Protein AF-A0A5J5EUZ2-F1 (afdb_monomer_lite)

Foldseek 3Di:
DQCFLVPVVLVVCVVDVPAAEEAEEAPVRQVNSLVCCVVPPVVRSVRYHYDYDDLPDQDPDDDPDDDDDPNVVVDDPVSVVVSVVSVDPPDPDDPPPPPPPDDDDDDDDDDDDDD

Secondary structure (DSSP, 8-state):
---TTSHHHHHHHHH-TT--EEEEE-HHHHHHHHHHHHHH-TTTGGGEEEEE--TTS---S--S----SSSGGGS-HHHHHHHHGGGS---------TT----------------

Radius of gyration: 21.06 Å; chains: 1; bounding box: 31×67×45 Å

InterPro domains:
  IPR001077 O-methyltransferase, C-terminal domain [PF00891] (1-86)
  IPR016461 O-methyltransferase-like [PS51683] (1-115)
  IPR029063 S-adenosyl-L-methionine-dependent methyltransferase superfamily [G3DSA:3.40.50.150] (1-92)
  IPR029063 S-adenosyl-L-methionine-dependent methyltransferase superfamily [SSF53335] (2-88)

Organism: NCBI:txid1250544

Sequence (115 aa):
MGGGLGHVCTAIARKHKNFRFMGQDLNTVVERGRAVVAEQAPDVTERIQFMEHSFWDPQTIAADVYFMRIVLHDWADNACFKNLEEYHPRNETELEDPDIGRTTSGGKVGASCGG

pLDDT: mean 74.58, std 21.01, range [31.91, 96.0]

Structure (mmCIF, N/CA/C/O backbone):
data_AF-A0A5J5EUZ2-F1
#
_entry.id   AF-A0A5J5EUZ2-F1
#
loop_
_atom_site.group_PDB
_atom_site.id
_atom_site.type_symbol
_atom_site.label_atom_id
_atom_site.label_alt_id
_atom_site.label_comp_id
_atom_site.label_asym_id
_atom_site.label_entity_id
_atom_site.label_seq_id
_atom_site.pdbx_PDB_ins_code
_atom_site.Cartn_x
_atom_site.Cartn_y
_atom_site.Cartn_z
_atom_site.occupancy
_atom_site.B_iso_or_equiv
_atom_site.auth_seq_id
_atom_site.auth_comp_id
_atom_site.auth_asym_id
_atom_site.auth_atom_id
_atom_site.pdbx_PDB_model_num
ATOM 1 N N . MET A 1 1 ? 0.404 -5.775 -6.105 1.00 77.19 1 MET A N 1
ATOM 2 C CA . MET A 1 1 ? 1.367 -5.183 -7.054 1.00 77.19 1 MET A CA 1
ATOM 3 C C . MET A 1 1 ? 0.666 -4.134 -7.895 1.00 77.19 1 MET A C 1
ATOM 5 O O . MET A 1 1 ? -0.377 -4.447 -8.459 1.00 77.19 1 MET A O 1
ATOM 9 N N . GLY A 1 2 ? 1.175 -2.901 -7.932 1.00 69.56 2 GLY A N 1
ATOM 10 C CA . GLY A 1 2 ? 0.484 -1.789 -8.599 1.00 69.56 2 GLY A CA 1
ATOM 11 C C . GLY A 1 2 ? -0.828 -1.437 -7.900 1.00 69.56 2 GLY A C 1
ATOM 12 O O . GLY A 1 2 ? -1.894 -1.380 -8.510 1.00 69.56 2 GLY A O 1
ATOM 13 N N . GLY A 1 3 ? -0.776 -1.310 -6.571 1.00 67.12 3 GLY A N 1
ATOM 14 C CA . GLY A 1 3 ? -1.962 -1.044 -5.751 1.00 67.12 3 GLY A CA 1
ATOM 15 C C . GLY A 1 3 ? -2.533 0.365 -5.942 1.00 67.12 3 GLY A C 1
ATOM 16 O O . GLY A 1 3 ? -3.652 0.637 -5.487 1.00 67.12 3 GLY A O 1
ATOM 17 N N . GLY A 1 4 ? -1.779 1.260 -6.591 1.00 81.06 4 GLY A N 1
ATOM 18 C CA . GLY A 1 4 ? -2.115 2.673 -6.677 1.00 81.06 4 GLY A CA 1
ATOM 19 C C . GLY A 1 4 ? -2.320 3.265 -5.281 1.00 81.06 4 GLY A C 1
ATOM 20 O O . GLY A 1 4 ? -1.645 2.905 -4.321 1.00 81.06 4 GLY A O 1
ATOM 21 N N . LEU A 1 5 ? -3.329 4.124 -5.139 1.00 87.12 5 LEU A N 1
ATOM 22 C CA . LEU A 1 5 ? -3.654 4.782 -3.866 1.00 87.12 5 LEU A CA 1
ATOM 23 C C . LEU A 1 5 ? -4.451 3.897 -2.885 1.00 87.12 5 LEU A C 1
ATOM 25 O O . LEU A 1 5 ? -4.972 4.388 -1.891 1.00 87.12 5 LEU A O 1
ATOM 29 N N . GLY A 1 6 ? -4.592 2.595 -3.159 1.00 86.88 6 GLY A N 1
ATOM 30 C CA . GLY A 1 6 ? -5.250 1.651 -2.249 1.00 86.88 6 GLY A CA 1
ATOM 31 C C . GLY A 1 6 ? -6.779 1.595 -2.335 1.00 86.88 6 GLY A C 1
ATOM 32 O O . GLY A 1 6 ? -7.391 0.882 -1.547 1.00 86.88 6 GLY A O 1
ATOM 33 N N . HIS A 1 7 ? -7.425 2.260 -3.302 1.00 88.94 7 HIS A N 1
ATOM 34 C CA . HIS A 1 7 ? -8.896 2.293 -3.420 1.00 88.94 7 HIS A CA 1
ATOM 35 C C . HIS A 1 7 ? -9.546 0.900 -3.475 1.00 88.94 7 HIS A C 1
ATOM 37 O O . HIS A 1 7 ? -10.558 0.652 -2.817 1.00 88.94 7 HIS A O 1
ATOM 43 N N . VAL A 1 8 ? -8.959 -0.025 -4.244 1.00 89.56 8 VAL A N 1
ATOM 44 C CA . VAL A 1 8 ? -9.473 -1.399 -4.360 1.00 89.56 8 VAL A CA 1
ATOM 45 C C . VAL A 1 8 ? -9.294 -2.149 -3.039 1.00 89.56 8 VAL A C 1
ATOM 47 O O . VAL A 1 8 ? -10.244 -2.763 -2.556 1.00 89.56 8 VAL A O 1
ATOM 50 N N . CYS A 1 9 ? -8.118 -2.037 -2.415 1.00 90.62 9 CYS A N 1
ATOM 51 C CA . CYS A 1 9 ? -7.842 -2.629 -1.106 1.00 90.62 9 CYS A CA 1
ATOM 52 C C . CYS A 1 9 ? -8.835 -2.122 -0.053 1.00 90.62 9 CYS A C 1
ATOM 54 O O . CYS A 1 9 ? -9.413 -2.924 0.671 1.00 90.62 9 CYS A O 1
ATOM 56 N N . THR A 1 10 ? -9.114 -0.817 -0.024 1.00 92.44 10 THR A N 1
ATOM 57 C CA . THR A 1 10 ? -10.104 -0.203 0.872 1.00 92.44 10 THR A CA 1
ATOM 58 C C . THR A 1 10 ? -11.502 -0.777 0.663 1.00 92.44 10 THR A C 1
ATOM 60 O O . THR A 1 10 ? -12.168 -1.149 1.633 1.00 92.44 10 THR A O 1
ATOM 63 N N . ALA A 1 11 ? -11.953 -0.894 -0.588 1.00 93.12 11 ALA A N 1
ATOM 64 C CA . ALA A 1 11 ? -13.270 -1.445 -0.899 1.00 93.12 11 ALA A CA 1
ATOM 65 C C . ALA A 1 11 ? -13.409 -2.904 -0.427 1.00 93.12 11 ALA A C 1
ATOM 67 O O . ALA A 1 11 ? -14.398 -3.257 0.224 1.00 93.12 11 ALA A O 1
ATOM 68 N N . ILE A 1 12 ? -12.401 -3.741 -0.692 1.00 92.50 12 ILE A N 1
ATOM 69 C CA . ILE A 1 12 ? -12.410 -5.151 -0.280 1.00 92.50 12 ILE A CA 1
ATOM 70 C C . ILE A 1 12 ? -12.290 -5.261 1.244 1.00 92.50 12 ILE A C 1
ATOM 72 O O . ILE A 1 12 ? -13.059 -5.996 1.862 1.00 92.50 12 ILE A O 1
ATOM 76 N N . ALA A 1 13 ? -11.402 -4.487 1.875 1.00 93.50 13 ALA A N 1
ATOM 77 C CA . ALA A 1 13 ? -11.226 -4.467 3.323 1.00 93.50 13 ALA A CA 1
ATOM 78 C C . ALA A 1 13 ? -12.525 -4.102 4.051 1.00 93.50 13 ALA A C 1
ATOM 80 O O . ALA A 1 13 ? -12.845 -4.694 5.084 1.00 93.50 13 ALA A O 1
ATOM 81 N N . ARG A 1 14 ? -13.303 -3.146 3.533 1.00 94.31 14 ARG A N 1
ATOM 82 C CA . ARG A 1 14 ? -14.587 -2.761 4.136 1.00 94.31 14 ARG A CA 1
ATOM 83 C C . ARG A 1 14 ? -15.615 -3.886 4.080 1.00 94.31 14 ARG A C 1
ATOM 85 O O . ARG A 1 14 ? -16.298 -4.107 5.082 1.00 94.31 14 ARG A O 1
ATOM 92 N N . LYS A 1 15 ? -15.673 -4.609 2.958 1.00 96.00 15 LYS A N 1
ATOM 93 C CA . LYS A 1 15 ? -16.592 -5.735 2.740 1.00 96.00 15 LYS A CA 1
ATOM 94 C C . LYS A 1 15 ? -16.172 -7.003 3.490 1.00 96.00 15 LYS A C 1
ATOM 96 O O . LYS A 1 15 ? -17.031 -7.738 3.965 1.00 96.00 15 LYS A O 1
ATOM 101 N N . HIS A 1 16 ? -14.869 -7.236 3.640 1.00 94.62 16 HIS A N 1
ATOM 102 C CA . HIS A 1 16 ? -14.321 -8.431 4.273 1.00 94.62 16 HIS A CA 1
ATOM 103 C C . HIS A 1 16 ? -13.338 -8.066 5.395 1.00 94.62 16 HIS A C 1
ATOM 105 O O . HIS A 1 16 ? -12.210 -7.624 5.164 1.00 94.62 16 HIS A O 1
ATOM 111 N N . LYS A 1 17 ? -13.765 -8.272 6.646 1.00 91.94 17 LYS A N 1
ATOM 112 C CA . LYS A 1 17 ? -13.021 -7.844 7.844 1.00 91.94 17 LYS A CA 1
ATOM 113 C C . LYS A 1 17 ? -11.749 -8.656 8.122 1.00 91.94 17 LYS A C 1
ATOM 115 O O . LYS A 1 17 ? -10.851 -8.146 8.782 1.00 91.94 17 LYS A O 1
ATOM 120 N N . ASN A 1 18 ? -11.645 -9.862 7.565 1.00 93.75 18 ASN A N 1
ATOM 121 C CA . ASN A 1 18 ? -10.537 -10.786 7.833 1.00 93.75 18 ASN A CA 1
ATOM 122 C C . ASN A 1 18 ? -9.344 -10.609 6.880 1.00 93.75 18 ASN A C 1
ATOM 124 O O . ASN A 1 18 ? -8.292 -11.193 7.112 1.00 93.75 18 ASN A O 1
ATOM 128 N N . PHE A 1 19 ? -9.488 -9.807 5.822 1.00 93.38 19 PHE A N 1
ATOM 129 C CA . PHE A 1 19 ? -8.420 -9.601 4.845 1.00 93.38 19 PHE A CA 1
ATOM 130 C C . PHE A 1 19 ? -7.481 -8.478 5.280 1.00 93.38 19 PHE A C 1
ATOM 132 O O . PHE A 1 19 ? -7.917 -7.453 5.824 1.00 93.38 19 PHE A O 1
ATOM 139 N N . ARG A 1 20 ? -6.196 -8.684 4.990 1.00 94.06 20 ARG A N 1
ATOM 140 C CA . ARG A 1 20 ? -5.108 -7.715 5.124 1.00 94.06 20 ARG A CA 1
ATOM 141 C C . ARG A 1 20 ? -4.479 -7.499 3.755 1.00 94.06 20 ARG A C 1
ATOM 143 O O . ARG A 1 20 ? -4.442 -8.417 2.942 1.00 94.06 20 ARG A O 1
ATOM 150 N N . PHE A 1 21 ? -4.005 -6.289 3.508 1.00 94.25 21 PHE A N 1
ATOM 151 C CA . PHE A 1 21 ? -3.513 -5.873 2.204 1.00 94.25 21 PHE A CA 1
ATOM 152 C C . PHE A 1 21 ? -2.121 -5.272 2.326 1.00 94.25 21 PHE A C 1
ATOM 154 O O . PHE A 1 21 ? -1.857 -4.479 3.232 1.00 94.25 21 PHE A O 1
ATOM 161 N N . MET A 1 22 ? -1.268 -5.608 1.362 1.00 93.50 22 MET A N 1
ATOM 162 C CA . MET A 1 22 ? 0.022 -4.968 1.154 1.00 93.50 22 MET A CA 1
ATOM 163 C C . MET A 1 22 ? 0.068 -4.359 -0.250 1.00 93.50 22 MET A C 1
ATOM 165 O O . MET A 1 22 ? 0.142 -5.060 -1.259 1.00 93.50 22 MET A O 1
ATOM 169 N N . GLY A 1 23 ? -0.024 -3.033 -0.314 1.00 92.06 23 GLY A N 1
ATOM 170 C CA . GLY A 1 23 ? 0.165 -2.261 -1.534 1.00 92.06 23 GLY A CA 1
ATOM 171 C C . GLY A 1 23 ? 1.651 -2.110 -1.841 1.00 92.06 23 GLY A C 1
ATOM 172 O O . GLY A 1 23 ? 2.351 -1.385 -1.143 1.00 92.06 23 GLY A O 1
ATOM 173 N N . GLN A 1 24 ? 2.119 -2.787 -2.882 1.00 90.94 24 GLN A N 1
ATOM 174 C CA . GLN A 1 24 ? 3.482 -2.663 -3.400 1.00 90.94 24 GLN A CA 1
ATOM 175 C C . GLN A 1 24 ? 3.491 -1.818 -4.672 1.00 90.94 24 GLN A C 1
ATOM 177 O O . GLN A 1 24 ? 2.757 -2.138 -5.617 1.00 90.94 24 GLN A O 1
ATOM 182 N N . ASP A 1 25 ? 4.268 -0.736 -4.654 1.00 89.44 25 ASP A N 1
ATOM 183 C CA . ASP A 1 25 ? 4.357 0.254 -5.731 1.00 89.44 25 ASP A CA 1
ATOM 184 C C . ASP A 1 25 ? 5.655 1.081 -5.623 1.00 89.44 25 ASP A C 1
ATOM 186 O O . ASP A 1 25 ? 6.430 0.915 -4.677 1.00 89.44 25 ASP A O 1
ATOM 190 N N . LEU A 1 26 ? 5.884 2.001 -6.562 1.00 88.62 26 LEU A N 1
ATOM 191 C CA . LEU A 1 26 ? 6.991 2.958 -6.489 1.00 88.62 26 LEU A CA 1
ATOM 192 C C . LEU A 1 26 ? 6.825 3.901 -5.287 1.00 88.62 26 LEU A C 1
ATOM 194 O O . LEU A 1 26 ? 5.704 4.224 -4.885 1.00 88.62 26 LEU A O 1
ATOM 198 N N . ASN A 1 27 ? 7.942 4.393 -4.742 1.00 88.88 27 ASN A N 1
ATOM 199 C CA . ASN A 1 27 ? 7.976 5.214 -3.524 1.00 88.88 27 ASN A CA 1
ATOM 200 C C . ASN A 1 27 ? 6.942 6.359 -3.529 1.00 88.88 27 ASN A C 1
ATOM 202 O O . ASN A 1 27 ? 6.124 6.485 -2.617 1.00 88.88 27 ASN A O 1
ATOM 206 N N . THR A 1 28 ? 6.897 7.125 -4.623 1.00 87.44 28 THR A N 1
ATOM 207 C CA . THR A 1 28 ? 5.993 8.277 -4.778 1.00 87.44 28 THR A CA 1
ATOM 208 C C . THR A 1 28 ? 4.510 7.902 -4.692 1.00 87.44 28 THR A C 1
ATOM 210 O O . THR A 1 28 ? 3.690 8.703 -4.239 1.00 87.44 28 THR A O 1
ATOM 213 N N . VAL A 1 29 ? 4.148 6.688 -5.114 1.00 88.75 29 VAL A N 1
ATOM 214 C CA . VAL A 1 29 ? 2.782 6.158 -5.032 1.00 88.75 29 VAL A CA 1
ATOM 215 C C . VAL A 1 29 ? 2.503 5.628 -3.632 1.00 88.75 29 VAL A C 1
ATOM 217 O O . VAL A 1 29 ? 1.428 5.877 -3.091 1.00 88.75 29 VAL A O 1
ATOM 220 N N . VAL A 1 30 ? 3.477 4.958 -3.019 1.00 91.31 30 VAL A N 1
ATOM 221 C CA . VAL A 1 30 ? 3.390 4.416 -1.659 1.00 91.31 30 VAL A CA 1
ATOM 222 C C . VAL A 1 30 ? 3.132 5.510 -0.624 1.00 91.31 30 VAL A C 1
ATOM 224 O O . VAL A 1 30 ? 2.229 5.363 0.201 1.00 91.31 30 VAL A O 1
ATOM 227 N N . GLU A 1 31 ? 3.872 6.617 -0.669 1.00 91.75 31 GLU A N 1
ATOM 228 C CA . GLU A 1 31 ? 3.673 7.738 0.260 1.00 91.75 31 GLU A CA 1
ATOM 229 C C . GLU A 1 31 ? 2.275 8.349 0.118 1.00 91.75 31 GLU A C 1
ATOM 231 O O . GLU A 1 31 ? 1.554 8.516 1.107 1.00 91.75 31 GLU A O 1
ATOM 236 N N . ARG A 1 32 ? 1.848 8.608 -1.125 1.00 92.69 32 ARG A N 1
ATOM 237 C CA . ARG A 1 32 ? 0.505 9.133 -1.410 1.00 92.69 32 ARG A CA 1
ATOM 238 C C . ARG A 1 32 ? -0.590 8.157 -0.993 1.00 92.69 32 ARG A C 1
ATOM 240 O O . ARG A 1 32 ? -1.585 8.579 -0.414 1.00 92.69 32 ARG A O 1
ATOM 247 N N . GLY A 1 33 ? -0.412 6.865 -1.255 1.00 91.31 33 GLY A N 1
ATOM 248 C CA . GLY A 1 33 ? -1.360 5.817 -0.890 1.00 91.31 33 GLY A CA 1
ATOM 249 C C . GLY A 1 33 ? -1.568 5.727 0.619 1.00 91.31 33 GLY A C 1
ATOM 250 O O . GLY A 1 33 ? -2.713 5.689 1.069 1.00 91.31 33 GLY A O 1
ATOM 251 N N . ARG A 1 34 ? -0.487 5.791 1.413 1.00 92.94 34 ARG A N 1
ATOM 252 C CA . ARG A 1 34 ? -0.587 5.846 2.883 1.00 92.94 34 ARG A CA 1
ATOM 253 C C . ARG A 1 34 ? -1.413 7.040 3.350 1.00 92.94 34 ARG A C 1
ATOM 255 O O . ARG A 1 34 ? -2.306 6.860 4.173 1.00 92.94 34 ARG A O 1
ATOM 262 N N . ALA A 1 35 ? -1.126 8.233 2.828 1.00 93.38 35 ALA A N 1
ATOM 263 C CA . ALA A 1 35 ? -1.835 9.452 3.211 1.00 93.38 35 ALA A CA 1
ATOM 264 C C . ALA A 1 35 ? -3.330 9.374 2.862 1.00 93.38 35 ALA A C 1
ATOM 266 O O . ALA A 1 35 ? -4.177 9.613 3.720 1.00 93.38 35 ALA A O 1
ATOM 267 N N . VAL A 1 36 ? -3.653 8.950 1.636 1.00 93.62 36 VAL A N 1
ATOM 268 C CA . VAL A 1 36 ? -5.037 8.811 1.158 1.00 93.62 36 VAL A CA 1
ATOM 269 C C . VAL A 1 36 ? -5.822 7.803 1.994 1.00 93.62 36 VAL A C 1
ATOM 271 O O . VAL A 1 36 ? -6.951 8.087 2.388 1.00 93.62 36 VAL A O 1
ATOM 274 N N . VAL A 1 37 ? -5.243 6.639 2.300 1.00 94.06 37 VAL A N 1
ATOM 275 C CA . VAL A 1 37 ? -5.917 5.629 3.131 1.00 94.06 37 VAL A CA 1
ATOM 276 C C . VAL A 1 37 ? -6.114 6.133 4.560 1.00 94.06 37 VAL A C 1
ATOM 278 O O . VAL A 1 37 ? -7.206 5.976 5.101 1.00 94.06 37 VAL A O 1
ATOM 281 N N . ALA A 1 38 ? -5.106 6.778 5.153 1.00 93.75 38 ALA A N 1
ATOM 282 C CA . ALA A 1 38 ? -5.213 7.326 6.501 1.00 93.75 38 ALA A CA 1
ATOM 283 C C . ALA A 1 38 ? -6.315 8.394 6.617 1.00 93.75 38 ALA A C 1
ATOM 285 O O . ALA A 1 38 ? -7.048 8.407 7.602 1.00 93.75 38 ALA A O 1
ATOM 286 N N . GLU A 1 39 ? -6.453 9.253 5.605 1.00 94.88 39 GLU A N 1
ATOM 287 C CA . GLU A 1 39 ? -7.453 10.323 5.573 1.00 94.88 39 GLU A CA 1
ATOM 288 C C . GLU A 1 39 ? -8.864 9.803 5.251 1.00 94.88 39 GLU A C 1
ATOM 290 O O . GLU A 1 39 ? -9.831 10.138 5.933 1.00 94.88 39 GLU A O 1
ATOM 295 N N . GLN A 1 40 ? -9.002 8.974 4.214 1.00 93.62 40 GLN A N 1
ATOM 296 C CA . GLN A 1 40 ? -10.307 8.622 3.636 1.00 93.62 40 GLN A CA 1
ATOM 297 C C . GLN A 1 40 ? -10.871 7.289 4.143 1.00 93.62 40 GLN A C 1
ATOM 299 O O . GLN A 1 40 ? -12.052 6.972 3.936 1.00 93.62 40 GLN A O 1
ATOM 304 N N . ALA A 1 41 ? -10.031 6.466 4.769 1.00 93.06 41 ALA A N 1
ATOM 305 C CA . ALA A 1 41 ? -10.395 5.129 5.213 1.00 93.06 41 ALA A CA 1
ATOM 306 C C . ALA A 1 41 ? -9.819 4.743 6.590 1.00 93.06 41 ALA A C 1
ATOM 308 O O . ALA A 1 41 ? -9.332 3.617 6.745 1.00 93.06 41 ALA A O 1
ATOM 309 N N . PRO A 1 42 ? -9.941 5.615 7.615 1.00 93.69 42 PRO A N 1
ATOM 310 C CA . PRO A 1 42 ? -9.405 5.357 8.954 1.00 93.69 42 PRO A CA 1
ATOM 311 C C . PRO A 1 42 ? -9.947 4.063 9.582 1.00 93.69 42 PRO A C 1
ATOM 313 O O . PRO A 1 42 ? -9.268 3.437 10.389 1.00 93.69 42 PRO A O 1
ATOM 316 N N . ASP A 1 43 ? -11.138 3.618 9.171 1.00 94.81 43 ASP A N 1
ATOM 317 C CA . ASP A 1 43 ? -11.787 2.385 9.625 1.00 94.81 43 ASP A CA 1
ATOM 318 C C . ASP A 1 43 ? -11.068 1.093 9.197 1.00 94.81 43 ASP A C 1
ATOM 320 O O . ASP A 1 43 ? -11.338 0.018 9.741 1.00 94.81 43 ASP A O 1
ATOM 324 N N . VAL A 1 44 ? -10.176 1.165 8.205 1.00 94.75 44 VAL A N 1
ATOM 325 C CA . VAL A 1 44 ? -9.448 0.001 7.675 1.00 94.75 44 VAL A CA 1
ATOM 326 C C . VAL A 1 44 ? -7.941 0.212 7.548 1.00 94.75 44 VAL A C 1
ATOM 328 O O . VAL A 1 44 ? -7.251 -0.727 7.151 1.00 94.75 44 VAL A O 1
ATOM 331 N N . THR A 1 45 ? -7.421 1.385 7.918 1.00 93.62 45 THR A N 1
ATOM 332 C CA . THR A 1 45 ? -6.000 1.749 7.791 1.00 93.62 45 THR A CA 1
ATOM 333 C C . THR A 1 45 ? -5.058 0.712 8.402 1.00 93.62 45 THR A C 1
ATOM 335 O O . THR A 1 45 ? -4.073 0.343 7.775 1.00 93.62 45 THR A O 1
ATOM 338 N N . GLU A 1 46 ? -5.380 0.147 9.569 1.00 95.12 46 GLU A N 1
ATOM 339 C CA . GLU A 1 46 ? -4.531 -0.865 10.226 1.00 95.12 46 GLU A CA 1
ATOM 340 C C . GLU A 1 46 ? -4.361 -2.161 9.412 1.00 95.12 46 GLU A C 1
ATOM 342 O O . GLU A 1 46 ? -3.413 -2.920 9.619 1.00 95.12 46 GLU A O 1
ATOM 347 N N . ARG A 1 47 ? -5.271 -2.429 8.469 1.00 95.19 47 ARG A N 1
ATOM 348 C CA . ARG A 1 47 ? -5.256 -3.627 7.618 1.00 95.19 47 ARG A CA 1
ATOM 349 C C . ARG A 1 47 ? -4.697 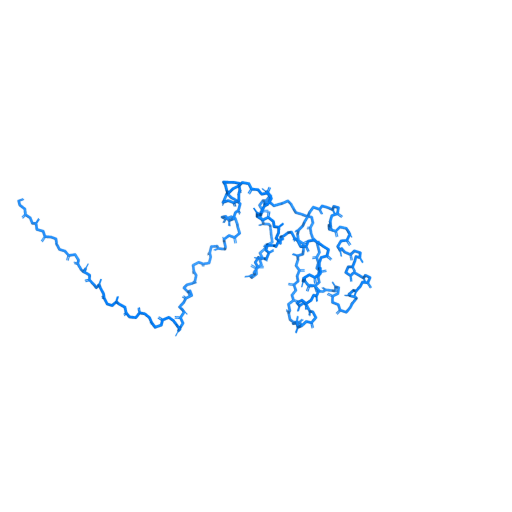-3.369 6.224 1.00 95.19 47 ARG A C 1
ATOM 351 O O . ARG A 1 47 ? -4.616 -4.317 5.444 1.00 95.19 47 ARG A O 1
ATOM 358 N N . ILE A 1 48 ? -4.336 -2.130 5.899 1.00 94.38 48 ILE A N 1
ATOM 359 C CA . ILE A 1 48 ? -3.796 -1.753 4.592 1.00 94.38 48 ILE A CA 1
ATOM 360 C C . ILE A 1 48 ? -2.425 -1.129 4.805 1.00 94.38 48 ILE A C 1
ATOM 362 O O . ILE A 1 48 ? -2.293 0.004 5.256 1.00 94.38 48 ILE A O 1
ATOM 366 N N . GLN A 1 49 ? -1.392 -1.884 4.457 1.00 93.62 49 GLN A N 1
ATOM 367 C CA . GLN A 1 49 ? -0.011 -1.430 4.526 1.00 93.62 49 GLN A CA 1
ATOM 368 C C . GLN A 1 49 ? 0.530 -1.174 3.126 1.00 93.62 49 GLN A C 1
ATOM 370 O O . GLN A 1 49 ? 0.018 -1.705 2.142 1.00 93.62 49 GLN A O 1
ATOM 375 N N . PHE A 1 50 ? 1.588 -0.373 3.048 1.00 93.19 50 PHE A N 1
ATOM 376 C CA . PHE A 1 50 ? 2.272 -0.081 1.796 1.00 93.19 50 PHE A CA 1
ATOM 377 C C . PHE A 1 50 ? 3.768 -0.358 1.917 1.00 93.19 50 PHE A C 1
ATOM 379 O O . PHE A 1 50 ? 4.3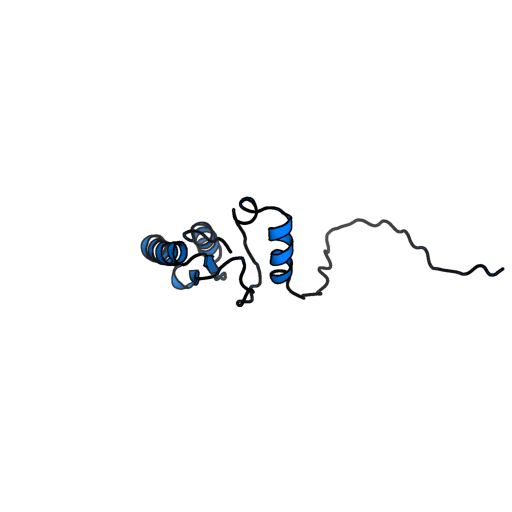71 -0.128 2.971 1.00 93.19 50 PHE A O 1
ATOM 386 N N . MET A 1 51 ? 4.367 -0.815 0.827 1.00 92.50 51 MET A N 1
ATOM 387 C CA . MET A 1 51 ? 5.784 -1.133 0.728 1.00 92.50 51 MET A CA 1
ATOM 388 C C . MET A 1 51 ? 6.306 -0.638 -0.616 1.00 92.50 51 MET A C 1
ATOM 390 O O . MET A 1 51 ? 5.686 -0.886 -1.647 1.00 92.50 51 MET A O 1
ATOM 394 N N . GLU A 1 52 ? 7.429 0.075 -0.601 1.00 92.19 52 GLU A N 1
ATOM 395 C CA . GLU A 1 52 ? 8.127 0.392 -1.842 1.00 92.19 52 GLU A CA 1
ATOM 396 C C . GLU A 1 52 ? 8.642 -0.904 -2.459 1.00 92.19 52 GLU A C 1
ATOM 398 O O . GLU A 1 52 ? 9.312 -1.690 -1.788 1.00 92.19 52 GLU A O 1
ATOM 403 N N . HIS A 1 53 ? 8.293 -1.142 -3.717 1.00 89.00 53 HIS A N 1
ATOM 404 C CA . HIS A 1 53 ? 8.760 -2.310 -4.438 1.00 89.00 53 HIS A CA 1
ATOM 405 C C . HIS A 1 53 ? 8.641 -2.094 -5.942 1.00 89.00 53 HIS A C 1
ATOM 407 O O . HIS A 1 53 ? 7.589 -1.691 -6.449 1.00 89.00 53 HIS A O 1
ATOM 413 N N . SER A 1 54 ? 9.724 -2.391 -6.653 1.00 85.00 54 SER A N 1
ATOM 414 C CA . SER A 1 54 ? 9.717 -2.443 -8.105 1.00 85.00 54 SER A CA 1
ATOM 415 C C . SER A 1 54 ? 9.169 -3.784 -8.568 1.00 85.00 54 SER A C 1
ATOM 417 O O . SER A 1 54 ? 9.540 -4.828 -8.047 1.00 85.00 54 SER A O 1
ATOM 419 N N . PHE A 1 55 ? 8.350 -3.769 -9.618 1.00 77.56 55 PHE A N 1
ATOM 420 C CA . PHE A 1 55 ? 7.882 -4.993 -10.276 1.00 77.56 55 PHE A CA 1
ATOM 421 C C . PHE A 1 55 ? 9.028 -5.867 -10.822 1.00 77.56 55 PHE A C 1
ATOM 423 O O . PHE A 1 55 ? 8.826 -7.051 -11.074 1.00 77.56 55 PHE A O 1
ATOM 430 N N . TRP A 1 56 ? 10.209 -5.278 -11.026 1.00 79.19 56 TRP A N 1
ATOM 431 C CA . TRP A 1 56 ? 11.399 -5.945 -11.559 1.00 79.19 56 TRP A CA 1
ATOM 432 C C . TRP A 1 56 ? 12.272 -6.601 -10.492 1.00 79.19 56 TRP A C 1
ATOM 434 O O . TRP A 1 56 ? 13.168 -7.368 -10.841 1.00 79.19 56 TRP A O 1
ATOM 444 N N . ASP A 1 57 ? 12.037 -6.283 -9.220 1.00 83.25 57 ASP A N 1
ATOM 445 C CA . ASP A 1 57 ? 12.809 -6.848 -8.123 1.00 83.25 57 ASP A CA 1
ATOM 446 C C . ASP A 1 57 ? 12.166 -8.164 -7.655 1.00 83.25 57 ASP A C 1
ATOM 448 O O . ASP A 1 57 ? 10.940 -8.304 -7.725 1.00 83.25 57 ASP A O 1
ATOM 452 N N . PRO A 1 58 ? 12.959 -9.127 -7.148 1.00 83.00 58 PRO A N 1
ATOM 453 C CA . PRO A 1 58 ? 12.432 -10.359 -6.567 1.00 83.00 58 PRO A CA 1
ATOM 454 C C . PRO A 1 58 ? 11.385 -10.082 -5.486 1.00 83.00 58 PRO A C 1
ATOM 456 O O . PRO A 1 58 ? 11.568 -9.195 -4.643 1.00 83.00 58 PRO A O 1
ATOM 459 N N . GLN A 1 59 ? 10.300 -10.856 -5.484 1.00 83.56 59 GLN A N 1
ATOM 460 C CA . GLN A 1 59 ? 9.217 -10.661 -4.528 1.00 83.56 59 GLN A CA 1
ATOM 461 C C . GLN A 1 59 ? 9.633 -11.171 -3.142 1.00 83.56 59 GLN A C 1
ATOM 463 O O . GLN A 1 59 ? 9.785 -12.368 -2.914 1.00 83.56 59 GLN A O 1
ATOM 468 N N . THR A 1 60 ? 9.797 -10.257 -2.186 1.00 83.38 60 THR A N 1
ATOM 469 C CA . THR A 1 60 ? 10.282 -10.580 -0.833 1.00 83.38 60 THR A CA 1
ATOM 470 C C . THR A 1 60 ? 9.172 -10.948 0.151 1.00 83.38 60 THR A C 1
ATOM 472 O O . THR A 1 60 ? 9.460 -11.435 1.245 1.00 83.38 60 THR A O 1
ATOM 475 N N . ILE A 1 61 ? 7.905 -10.723 -0.213 1.00 84.62 61 ILE A N 1
ATOM 476 C CA . ILE A 1 61 ? 6.743 -10.959 0.647 1.00 84.62 61 ILE A CA 1
ATOM 477 C C . ILE A 1 61 ? 5.891 -12.084 0.056 1.00 84.62 61 ILE A C 1
ATOM 479 O O . ILE A 1 61 ? 5.386 -11.980 -1.064 1.00 84.62 61 ILE A O 1
ATOM 483 N N . ALA A 1 62 ? 5.673 -13.136 0.847 1.00 85.69 62 ALA A N 1
ATOM 484 C CA . ALA A 1 62 ? 4.699 -14.177 0.539 1.00 85.69 62 ALA A CA 1
ATOM 485 C C . ALA A 1 62 ? 3.267 -13.672 0.789 1.00 85.69 62 ALA A C 1
ATOM 487 O O . ALA A 1 62 ? 2.992 -13.055 1.822 1.00 85.69 62 ALA A O 1
ATOM 488 N N . ALA A 1 63 ? 2.354 -13.954 -0.138 1.00 86.69 63 ALA A N 1
ATOM 489 C CA . ALA A 1 63 ? 0.932 -13.658 -0.004 1.00 86.69 63 ALA A CA 1
ATOM 490 C C . ALA A 1 63 ? 0.088 -14.831 -0.512 1.00 86.69 63 ALA A C 1
ATOM 492 O O . ALA A 1 63 ? 0.486 -15.523 -1.446 1.00 86.69 63 ALA A O 1
ATOM 493 N N . ASP A 1 64 ? -1.106 -15.009 0.059 1.00 87.56 64 ASP A N 1
ATOM 494 C CA . ASP A 1 64 ? -2.061 -16.020 -0.415 1.00 87.56 64 ASP A CA 1
ATOM 495 C C . ASP A 1 64 ? -2.574 -15.697 -1.827 1.00 87.56 64 ASP A C 1
ATOM 497 O O . ASP A 1 64 ? -2.899 -16.587 -2.609 1.00 87.56 64 ASP A O 1
ATOM 501 N N . VAL A 1 65 ? -2.664 -14.402 -2.155 1.00 87.19 65 VAL A N 1
ATOM 502 C CA . VAL A 1 65 ? -3.142 -13.903 -3.447 1.00 87.19 65 VAL A CA 1
ATOM 503 C C . VAL A 1 65 ? -2.332 -12.682 -3.868 1.00 87.19 65 VAL A C 1
ATOM 505 O O . VAL A 1 65 ? -2.262 -11.685 -3.145 1.00 87.19 65 VAL A O 1
ATOM 508 N N . TYR A 1 66 ? -1.807 -12.715 -5.091 1.00 85.75 66 TYR A N 1
ATOM 509 C CA . TYR A 1 66 ? -1.185 -11.561 -5.733 1.00 85.75 66 TYR A CA 1
ATOM 510 C C . TYR A 1 66 ? -2.168 -10.894 -6.692 1.00 85.75 66 TYR A C 1
ATOM 512 O O . TYR A 1 66 ? -2.556 -11.453 -7.715 1.00 85.75 66 TYR A O 1
ATOM 520 N N . PHE A 1 67 ? -2.568 -9.665 -6.368 1.00 84.12 67 PHE A N 1
ATOM 521 C CA . PHE A 1 67 ? -3.436 -8.859 -7.222 1.00 84.12 67 PHE A CA 1
ATOM 522 C C . PHE A 1 67 ? -2.613 -7.825 -8.004 1.00 84.12 67 PHE A C 1
ATOM 524 O O . PHE A 1 67 ? -1.915 -6.997 -7.405 1.00 84.12 67 PHE A O 1
ATOM 531 N N . MET A 1 68 ? -2.701 -7.884 -9.335 1.00 83.19 68 MET A N 1
ATOM 532 C CA . MET A 1 68 ? -2.051 -6.983 -10.294 1.00 83.19 68 MET A CA 1
ATOM 533 C C . MET A 1 68 ? -3.120 -6.319 -11.156 1.00 83.19 68 MET A C 1
ATOM 535 O O . MET A 1 68 ? -3.679 -6.945 -12.054 1.00 83.19 68 MET A O 1
ATOM 539 N N . ARG A 1 69 ? -3.427 -5.049 -10.893 1.00 76.88 69 ARG A N 1
ATOM 540 C CA . ARG A 1 69 ? -4.430 -4.300 -11.658 1.00 76.88 69 ARG A CA 1
ATOM 541 C C . ARG A 1 69 ? -3.746 -3.193 -12.439 1.00 76.88 69 ARG A C 1
ATOM 543 O O . ARG A 1 69 ? -3.164 -2.318 -11.819 1.00 76.88 69 ARG A O 1
ATOM 550 N N . ILE A 1 70 ? -3.899 -3.194 -13.769 1.00 73.19 70 ILE A N 1
ATOM 551 C CA . ILE A 1 70 ? -3.360 -2.131 -14.645 1.00 73.19 70 ILE A CA 1
ATOM 552 C C . ILE A 1 70 ? -1.818 -2.074 -14.524 1.00 73.19 70 ILE A C 1
ATOM 554 O O . ILE A 1 70 ? -1.218 -1.018 -14.483 1.00 73.19 70 ILE A O 1
ATOM 558 N N . VAL A 1 71 ? -1.169 -3.242 -14.420 1.00 74.25 71 VAL A N 1
ATOM 559 C CA . VAL A 1 71 ? 0.305 -3.358 -14.365 1.00 74.25 71 VAL A CA 1
ATOM 560 C C . VAL A 1 71 ? 0.833 -3.978 -15.651 1.00 74.25 71 VAL A C 1
ATOM 562 O O . VAL A 1 71 ? 1.699 -3.417 -16.305 1.00 74.25 71 VAL A O 1
ATOM 565 N N . LEU A 1 72 ? 0.266 -5.114 -16.062 1.00 71.50 72 LEU A N 1
ATOM 566 C CA . LEU A 1 72 ? 0.781 -5.890 -17.196 1.00 71.50 72 LEU A CA 1
ATOM 567 C C . LEU A 1 72 ? 0.579 -5.205 -18.556 1.00 71.50 72 LEU A C 1
ATOM 569 O O . LEU A 1 72 ? 1.322 -5.476 -19.484 1.00 71.50 72 LEU A O 1
ATOM 573 N N . HIS A 1 73 ? -0.391 -4.296 -18.673 1.00 72.00 73 HIS A N 1
ATOM 574 C CA . HIS A 1 73 ? -0.679 -3.598 -19.931 1.00 72.00 73 HIS A CA 1
ATOM 575 C C . HIS A 1 73 ? 0.353 -2.522 -20.322 1.00 72.00 73 HIS A C 1
ATOM 577 O O . HIS A 1 73 ? 0.308 -2.040 -21.450 1.00 72.00 73 HIS A O 1
ATOM 583 N N . ASP A 1 74 ? 1.262 -2.150 -19.413 1.00 66.56 74 ASP A N 1
ATOM 584 C CA . ASP A 1 74 ? 2.276 -1.113 -19.660 1.00 66.56 74 ASP A CA 1
ATOM 585 C C . ASP A 1 74 ? 3.551 -1.680 -20.305 1.00 66.56 74 ASP A C 1
ATOM 587 O O . ASP A 1 74 ? 4.447 -0.925 -20.688 1.00 66.56 74 ASP A O 1
ATOM 591 N N . TRP A 1 75 ? 3.655 -3.008 -20.430 1.00 71.25 75 TRP A N 1
ATOM 592 C CA . TRP A 1 75 ? 4.899 -3.688 -20.777 1.00 71.25 75 TRP A CA 1
ATOM 593 C C . TRP A 1 75 ? 4.702 -4.703 -21.898 1.00 71.25 75 TRP A C 1
ATOM 595 O O . TRP A 1 75 ? 3.630 -5.274 -22.071 1.00 71.25 75 TRP A O 1
ATOM 605 N N . ALA A 1 76 ? 5.770 -4.939 -22.660 1.00 72.38 76 ALA A N 1
ATOM 606 C CA . ALA A 1 76 ? 5.784 -5.975 -23.683 1.00 72.38 76 ALA A CA 1
ATOM 607 C C . ALA A 1 76 ? 5.740 -7.376 -23.043 1.00 72.38 76 ALA A C 1
ATOM 609 O O . ALA A 1 76 ? 6.396 -7.619 -22.026 1.00 72.38 76 ALA A O 1
ATOM 610 N N . ASP A 1 77 ? 5.011 -8.301 -23.671 1.00 68.81 77 ASP A N 1
ATOM 611 C CA . ASP A 1 77 ? 4.709 -9.645 -23.156 1.00 68.81 77 ASP A CA 1
ATOM 612 C C . ASP A 1 77 ? 5.937 -10.387 -22.604 1.00 68.81 77 ASP A C 1
ATOM 614 O O . ASP A 1 77 ? 5.912 -10.964 -21.517 1.00 68.81 77 ASP A O 1
ATOM 618 N N . ASN A 1 78 ? 7.053 -10.326 -23.329 1.00 68.25 78 ASN A N 1
ATOM 619 C CA . ASN A 1 78 ? 8.326 -10.955 -22.984 1.00 68.25 78 ASN A CA 1
ATOM 620 C C . ASN A 1 78 ? 8.934 -10.449 -21.664 1.00 68.25 78 ASN A C 1
ATOM 622 O O . ASN A 1 78 ? 9.612 -11.214 -20.978 1.00 68.25 78 ASN A O 1
ATOM 626 N N . ALA A 1 79 ? 8.684 -9.197 -21.280 1.00 66.19 79 ALA A N 1
ATOM 627 C CA . ALA A 1 79 ? 9.108 -8.665 -19.988 1.00 66.19 79 ALA A CA 1
ATOM 628 C C . ALA A 1 79 ? 8.162 -9.099 -18.852 1.00 66.19 79 ALA A C 1
ATOM 630 O O . ALA A 1 79 ? 8.618 -9.358 -17.740 1.00 66.19 79 ALA A O 1
ATOM 631 N N . CYS A 1 80 ? 6.863 -9.247 -19.135 1.00 70.00 80 CYS A N 1
ATOM 632 C CA . CYS A 1 80 ? 5.887 -9.747 -18.166 1.00 70.00 80 CYS A CA 1
ATOM 633 C C . CYS A 1 80 ? 6.124 -11.217 -17.803 1.00 70.00 80 CYS A C 1
ATOM 635 O O . CYS A 1 80 ? 6.096 -11.549 -16.618 1.00 70.00 80 CYS A O 1
ATOM 637 N N . PHE A 1 81 ? 6.388 -12.084 -18.788 1.00 71.44 81 PHE A N 1
ATOM 638 C CA . PHE A 1 81 ? 6.591 -13.520 -18.549 1.00 71.44 81 PHE A CA 1
ATOM 639 C C . PHE A 1 81 ? 7.739 -13.799 -17.580 1.00 71.44 81 PHE A C 1
ATOM 641 O O . PHE A 1 81 ? 7.567 -14.563 -16.636 1.00 71.44 8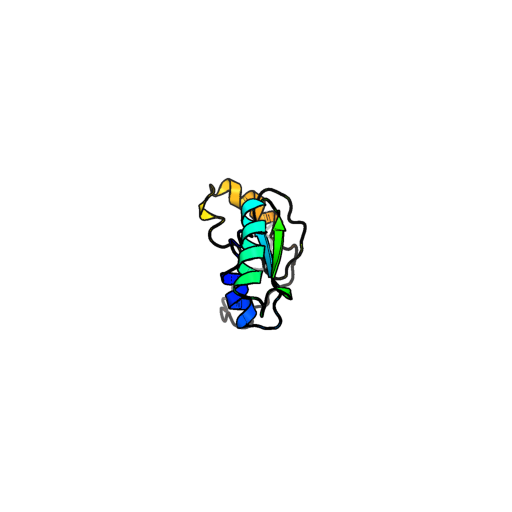1 PHE A O 1
ATOM 648 N N . LYS A 1 82 ? 8.876 -13.120 -17.766 1.00 69.00 82 LYS A N 1
ATOM 649 C CA . LYS A 1 82 ? 10.066 -13.310 -16.928 1.00 69.00 82 LYS A CA 1
ATOM 650 C C . LYS A 1 82 ? 9.809 -13.010 -15.447 1.00 69.00 82 LYS A C 1
ATOM 652 O O . LYS A 1 82 ? 10.411 -13.640 -14.589 1.00 69.00 82 LYS A O 1
ATOM 657 N N . ASN A 1 83 ? 8.927 -12.058 -15.153 1.00 69.06 83 ASN A N 1
ATOM 658 C CA . ASN A 1 83 ? 8.635 -11.674 -13.775 1.00 69.06 83 ASN A CA 1
ATOM 659 C C . ASN A 1 83 ? 7.468 -12.462 -13.185 1.00 69.06 83 ASN A C 1
ATOM 661 O O . ASN A 1 83 ? 7.478 -12.734 -11.994 1.00 69.06 83 ASN A O 1
ATOM 665 N N . LEU A 1 84 ? 6.466 -12.845 -13.983 1.00 73.50 84 LEU A N 1
ATOM 666 C CA . LEU A 1 84 ? 5.312 -13.616 -13.502 1.00 73.50 84 LEU A CA 1
ATOM 667 C C . LEU A 1 84 ? 5.711 -14.988 -12.937 1.00 73.50 84 LEU A C 1
ATOM 669 O O . LEU A 1 84 ? 5.051 -15.462 -12.015 1.00 73.50 84 LEU A O 1
ATOM 673 N N . GLU A 1 85 ? 6.802 -15.585 -13.426 1.00 71.75 85 GLU A N 1
ATOM 674 C CA . GLU A 1 85 ? 7.379 -16.813 -12.858 1.00 71.75 85 GLU A CA 1
ATOM 675 C C . GLU A 1 85 ? 7.783 -16.653 -11.381 1.00 71.75 85 GLU A C 1
ATOM 677 O O . GLU A 1 85 ? 7.614 -17.588 -10.604 1.00 71.75 85 GLU A O 1
ATOM 682 N N . GLU A 1 86 ? 8.224 -15.463 -10.962 1.00 72.62 86 GLU A N 1
ATOM 683 C CA . GLU A 1 86 ? 8.591 -15.168 -9.566 1.00 72.62 86 GLU A CA 1
ATOM 684 C C . GLU A 1 86 ? 7.362 -15.125 -8.640 1.00 72.62 86 GLU A C 1
ATOM 686 O O . GLU A 1 86 ? 7.444 -15.419 -7.450 1.00 72.62 86 GLU A O 1
ATOM 691 N N . TYR A 1 87 ? 6.197 -14.774 -9.194 1.00 70.19 87 TYR A N 1
ATOM 692 C CA . TYR A 1 87 ? 4.923 -14.707 -8.475 1.00 70.19 87 TYR A CA 1
ATOM 693 C C . TYR A 1 87 ? 4.156 -16.027 -8.494 1.00 70.19 87 TYR A C 1
ATOM 695 O O . TYR A 1 87 ? 3.096 -16.117 -7.872 1.00 70.19 87 TYR A O 1
ATOM 703 N N . HIS A 1 88 ? 4.656 -17.039 -9.206 1.00 67.56 88 HIS A N 1
ATOM 704 C CA . HIS A 1 88 ? 4.095 -18.376 -9.160 1.00 67.56 88 HIS A CA 1
ATOM 705 C C . HIS A 1 88 ? 4.546 -19.030 -7.850 1.00 67.56 88 HIS A C 1
ATOM 707 O O . HIS A 1 88 ? 5.722 -19.385 -7.712 1.00 67.56 88 HIS A O 1
ATOM 713 N N . PRO A 1 89 ? 3.656 -19.231 -6.864 1.00 51.84 89 PRO A N 1
ATOM 714 C CA . PRO A 1 89 ? 4.038 -20.017 -5.710 1.00 51.84 89 PRO A CA 1
ATOM 715 C C . PRO A 1 89 ? 4.409 -21.417 -6.216 1.00 51.84 89 PRO A C 1
ATOM 717 O O . PRO A 1 89 ? 3.678 -22.006 -7.012 1.00 51.84 89 PRO A O 1
ATOM 720 N N . ARG A 1 90 ? 5.537 -21.979 -5.766 1.00 45.41 90 ARG A N 1
ATOM 721 C CA . ARG A 1 90 ? 5.866 -23.414 -5.909 1.00 45.41 90 ARG A CA 1
ATOM 722 C C . ARG A 1 90 ? 4.891 -24.288 -5.091 1.00 45.41 90 ARG A C 1
ATOM 724 O O . ARG A 1 90 ? 5.302 -25.181 -4.362 1.00 45.41 90 ARG A O 1
ATOM 731 N N . ASN A 1 91 ? 3.597 -24.017 -5.180 1.00 43.59 91 ASN A N 1
ATOM 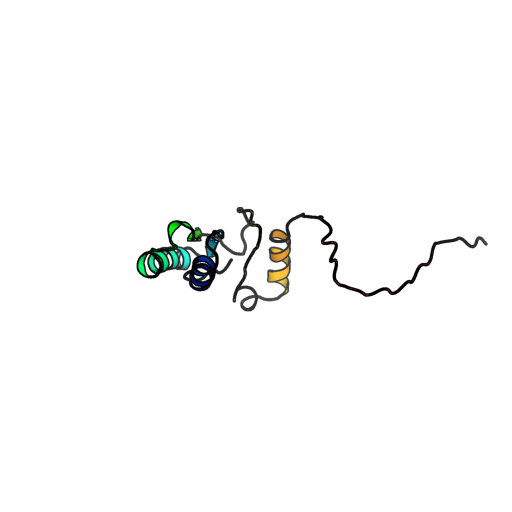732 C CA . ASN A 1 91 ? 2.558 -24.789 -4.532 1.00 43.59 91 ASN A CA 1
ATOM 733 C C . ASN A 1 91 ? 1.992 -25.749 -5.575 1.00 43.59 91 ASN A C 1
ATOM 735 O O . ASN A 1 91 ? 0.948 -25.504 -6.173 1.00 43.59 91 ASN A O 1
ATOM 739 N N . GLU A 1 92 ? 2.709 -26.855 -5.788 1.00 46.91 92 GLU A N 1
ATOM 740 C CA . GLU A 1 92 ? 2.075 -28.114 -6.175 1.00 46.91 92 GLU A CA 1
ATOM 741 C C . GLU A 1 92 ? 1.192 -28.556 -5.006 1.00 46.91 92 GLU A C 1
ATOM 743 O O . GLU A 1 92 ? 1.580 -29.339 -4.146 1.00 46.91 92 GLU A O 1
ATOM 748 N N . THR A 1 93 ? -0.008 -28.010 -4.937 1.00 43.12 93 THR A N 1
ATOM 749 C CA . THR A 1 93 ? -1.114 -28.710 -4.300 1.00 43.12 93 THR A CA 1
ATOM 750 C C . THR A 1 93 ? -2.213 -28.736 -5.328 1.00 43.12 93 THR A C 1
ATOM 752 O O . THR A 1 93 ? -2.722 -27.680 -5.706 1.00 43.12 93 THR A O 1
ATOM 755 N N . GLU A 1 94 ? -2.493 -29.944 -5.814 1.00 42.69 94 GLU A N 1
ATOM 756 C CA . GLU A 1 94 ? -3.672 -30.296 -6.591 1.00 42.69 94 GLU A CA 1
ATOM 757 C C . GLU A 1 94 ? -4.868 -29.471 -6.118 1.00 42.69 94 GLU A C 1
ATOM 759 O O . GLU A 1 94 ? -5.412 -29.672 -5.032 1.00 42.69 94 GLU A O 1
ATOM 764 N N . LEU A 1 95 ? -5.284 -28.522 -6.950 1.00 43.72 95 LEU A N 1
ATOM 765 C CA . LEU A 1 95 ? -6.667 -28.096 -6.949 1.00 43.72 95 LEU A CA 1
ATOM 766 C C . LEU A 1 95 ? -7.433 -29.253 -7.596 1.00 43.72 95 LEU A C 1
ATOM 768 O O . LEU A 1 95 ? -7.641 -29.259 -8.808 1.00 43.72 95 LEU A O 1
ATOM 772 N N . GLU A 1 96 ? -7.789 -30.272 -6.810 1.00 41.88 96 GLU A N 1
ATOM 773 C CA . GLU A 1 96 ? -8.909 -31.128 -7.189 1.00 41.88 96 GLU A CA 1
ATOM 774 C C . GLU A 1 96 ? -10.144 -30.227 -7.221 1.00 41.88 96 GLU A C 1
ATOM 776 O O . GLU A 1 96 ? -10.658 -29.804 -6.187 1.00 41.88 96 GLU A O 1
ATOM 781 N N . ASP A 1 97 ? -10.554 -29.854 -8.428 1.00 42.12 97 ASP A N 1
ATOM 782 C CA . ASP A 1 97 ? -11.761 -29.084 -8.690 1.00 42.12 97 ASP A CA 1
ATOM 783 C C . ASP A 1 97 ? -12.964 -30.047 -8.659 1.00 42.12 97 ASP A C 1
ATOM 785 O O . ASP A 1 97 ? -13.079 -30.896 -9.551 1.00 42.12 97 ASP A O 1
ATOM 789 N N . PRO A 1 98 ? -13.859 -29.984 -7.652 1.00 46.00 98 PRO A N 1
ATOM 790 C CA . PRO A 1 98 ? -14.962 -30.930 -7.539 1.00 46.00 98 PRO A CA 1
ATOM 791 C C . PRO A 1 98 ? -16.117 -30.656 -8.518 1.00 46.00 98 PRO A C 1
ATOM 793 O O . PRO A 1 98 ? -17.119 -31.363 -8.438 1.00 46.00 98 PRO A O 1
ATOM 796 N N . ASP A 1 99 ? -16.016 -29.677 -9.432 1.00 46.94 99 ASP A N 1
ATOM 797 C CA . ASP A 1 99 ? -17.152 -29.281 -10.284 1.00 46.94 99 ASP A CA 1
ATOM 798 C C . ASP A 1 99 ? -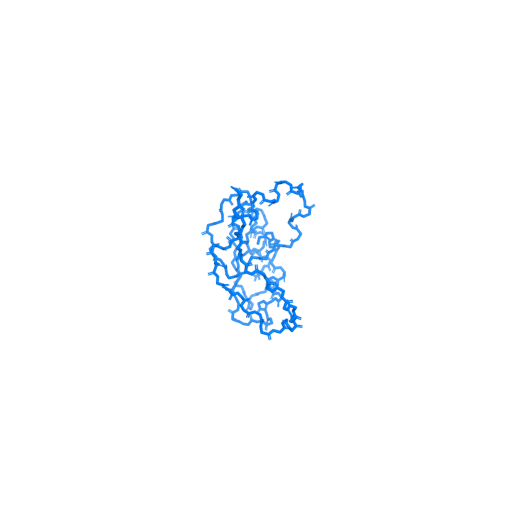16.873 -29.193 -11.799 1.00 46.94 99 ASP A C 1
ATOM 800 O O . ASP A 1 99 ? -17.688 -28.677 -12.566 1.00 46.94 99 ASP A O 1
ATOM 804 N N . ILE A 1 100 ? -15.779 -29.786 -12.296 1.00 47.97 100 ILE A N 1
ATOM 805 C CA . ILE A 1 100 ? -15.650 -30.084 -13.734 1.00 47.97 100 ILE A CA 1
ATOM 806 C C . ILE A 1 100 ? -16.006 -31.548 -13.977 1.00 47.97 100 ILE A C 1
ATOM 808 O O . ILE A 1 100 ? -15.173 -32.442 -14.124 1.00 47.97 100 ILE A O 1
ATOM 812 N N . GLY A 1 101 ? -17.313 -31.778 -14.097 1.00 44.34 101 GLY A N 1
ATOM 813 C CA . GLY A 1 101 ? -17.870 -32.942 -14.770 1.00 44.34 101 GLY A CA 1
ATOM 814 C C . GLY A 1 101 ? -17.486 -32.946 -16.251 1.00 44.34 101 GLY A C 1
ATOM 815 O O . GLY A 1 101 ? -18.299 -32.636 -17.119 1.00 44.34 101 GLY A O 1
ATOM 816 N N . ARG A 1 102 ? -16.243 -33.324 -16.563 1.00 35.22 102 ARG A N 1
ATOM 817 C CA . ARG A 1 102 ? -15.849 -33.740 -17.909 1.00 35.22 102 ARG A CA 1
ATOM 818 C C . ARG A 1 102 ? -15.150 -35.087 -17.848 1.00 35.22 102 ARG A C 1
ATOM 820 O O . ARG A 1 102 ? -13.943 -35.217 -18.014 1.00 35.22 102 ARG A O 1
ATOM 827 N N . THR A 1 103 ? -15.961 -36.123 -17.676 1.00 42.53 103 THR A N 1
ATOM 828 C CA . THR A 1 103 ? -15.609 -37.464 -18.126 1.00 42.53 103 THR A CA 1
ATOM 829 C C . THR A 1 103 ? -15.380 -37.429 -19.636 1.00 42.53 103 THR A C 1
ATOM 831 O O . THR A 1 103 ? -16.330 -37.389 -20.415 1.00 42.53 103 THR A O 1
ATOM 834 N N . THR A 1 104 ? -14.126 -37.501 -20.065 1.00 38.75 104 THR A N 1
ATOM 835 C CA . THR A 1 104 ? -13.784 -38.217 -21.295 1.00 38.75 104 THR A CA 1
ATOM 836 C C . THR A 1 104 ? -12.667 -39.187 -20.971 1.00 38.75 104 THR A C 1
ATOM 838 O O . THR A 1 104 ? -11.487 -38.853 -20.964 1.00 38.75 104 THR A O 1
ATOM 841 N N . SER A 1 105 ? -13.104 -40.408 -20.674 1.00 37.38 105 SER A N 1
ATOM 842 C CA . SER A 1 105 ? -12.358 -41.645 -20.834 1.00 37.38 105 SER A CA 1
ATOM 843 C C . SER A 1 105 ? -11.537 -41.631 -22.124 1.00 37.38 105 SER A C 1
ATOM 845 O O . SER A 1 105 ? -12.083 -41.433 -23.210 1.00 37.38 105 SER A O 1
ATOM 847 N N . GLY A 1 106 ? -10.245 -41.906 -22.011 1.00 33.91 106 GLY A N 1
ATOM 848 C CA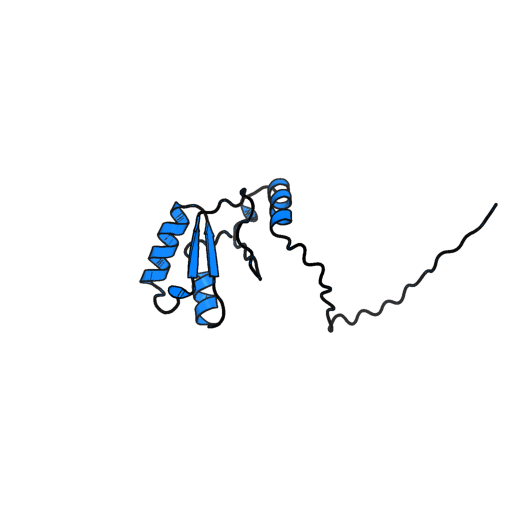 . GLY A 1 106 ? -9.356 -42.030 -23.157 1.00 33.91 106 GLY A CA 1
ATOM 849 C C . GLY A 1 106 ? -8.032 -42.646 -22.751 1.00 33.91 106 GLY A C 1
ATOM 850 O O . GLY A 1 106 ? -6.981 -42.063 -22.979 1.00 33.91 106 GLY A O 1
ATOM 851 N N . GLY A 1 107 ? -8.086 -43.804 -22.092 1.00 33.03 107 GLY A N 1
ATOM 852 C CA . GLY A 1 107 ? -6.893 -44.590 -21.828 1.00 33.03 107 GLY A CA 1
ATOM 853 C C . GLY A 1 107 ? -6.214 -45.014 -23.129 1.00 33.03 107 GLY A C 1
ATOM 854 O O . GLY A 1 107 ? -6.879 -45.386 -24.095 1.00 33.03 107 GLY A O 1
ATOM 855 N N . LYS A 1 108 ? -4.882 -45.032 -23.111 1.00 35.44 108 LYS A N 1
ATOM 856 C CA . LYS A 1 108 ? -4.089 -46.066 -23.781 1.00 35.44 108 LYS A CA 1
ATOM 857 C C . LYS A 1 108 ? -2.745 -46.234 -23.072 1.00 35.44 108 LYS A C 1
ATOM 859 O O . LYS A 1 108 ? -1.807 -45.469 -23.249 1.00 35.44 108 LYS A O 1
ATOM 864 N N . VAL A 1 109 ? -2.744 -47.268 -22.237 1.00 37.09 109 VAL A N 1
ATOM 865 C CA . VAL A 1 109 ? -1.642 -48.177 -21.903 1.00 37.09 109 VAL A CA 1
ATOM 866 C C . VAL A 1 109 ? -0.649 -48.393 -23.055 1.00 37.09 109 VAL A C 1
ATOM 868 O O . VAL A 1 109 ? -1.046 -48.510 -24.214 1.00 37.09 109 VAL A O 1
ATOM 871 N N . GLY A 1 110 ? 0.638 -48.485 -22.713 1.00 32.94 110 GLY A N 1
ATOM 872 C CA . GLY A 1 110 ? 1.715 -48.853 -23.634 1.00 32.94 110 GLY A CA 1
ATOM 873 C C . GLY A 1 110 ? 1.798 -50.355 -23.938 1.00 32.94 110 GLY A C 1
ATOM 874 O O . GLY A 1 110 ? 1.301 -51.173 -23.172 1.00 32.94 110 GLY A O 1
ATOM 875 N N . ALA A 1 111 ? 2.448 -50.682 -25.061 1.00 34.09 111 ALA A N 1
ATOM 876 C CA . ALA A 1 111 ? 3.125 -51.944 -25.420 1.00 34.09 111 ALA A CA 1
ATOM 877 C C . ALA A 1 111 ? 3.655 -51.774 -26.868 1.00 34.09 111 ALA A C 1
ATOM 879 O O . ALA A 1 111 ? 2.908 -51.343 -27.739 1.00 34.09 111 ALA A O 1
ATOM 880 N N . SER A 1 112 ? 4.967 -51.844 -27.125 1.00 35.75 112 SER A N 1
ATOM 881 C CA . SER A 1 112 ? 5.726 -53.068 -27.449 1.00 35.75 112 SER A CA 1
ATOM 882 C C . SER A 1 112 ? 5.264 -53.758 -28.744 1.00 35.75 112 SER A C 1
ATOM 884 O O . SER A 1 112 ? 4.291 -54.504 -28.731 1.00 35.75 112 SER A O 1
ATOM 886 N N . CYS A 1 113 ? 6.021 -53.556 -29.829 1.00 33.22 113 CYS A N 1
ATOM 887 C CA . CYS A 1 113 ? 6.155 -54.504 -30.938 1.00 33.22 113 CYS A CA 1
ATOM 888 C C . CYS A 1 113 ? 7.643 -54.581 -31.301 1.00 33.22 113 CYS A C 1
ATOM 890 O O . CYS A 1 113 ? 8.233 -53.580 -31.705 1.00 33.22 113 CYS A O 1
ATOM 892 N N . GLY A 1 114 ? 8.238 -55.757 -31.100 1.00 33.34 114 GLY A N 1
ATOM 893 C CA . GLY A 1 114 ? 9.564 -56.094 -31.602 1.00 33.34 114 GLY A CA 1
ATOM 894 C C . GLY A 1 114 ? 9.562 -56.331 -33.113 1.00 33.34 114 GLY A C 1
ATOM 895 O O . GLY A 1 114 ? 8.527 -56.646 -33.705 1.00 33.34 114 GLY A O 1
ATOM 896 N N . GLY A 1 115 ? 10.748 -56.189 -33.695 1.00 31.91 115 GLY A N 1
ATOM 897 C CA . GLY A 1 115 ? 11.148 -56.653 -35.019 1.00 31.91 115 GLY A CA 1
ATOM 898 C C . GLY A 1 115 ? 12.583 -57.143 -34.931 1.00 31.91 115 GLY A C 1
ATOM 899 O O . GLY A 1 115 ? 13.347 -56.514 -34.163 1.00 31.91 115 GLY A O 1
#